Protein AF-A0A7M2XQQ4-F1 (afdb_monomer)

Radius of gyration: 16.89 Å; Cα contacts (8 Å, |Δi|>4): 103; chains: 1; bounding box: 35×42×45 Å

Structure (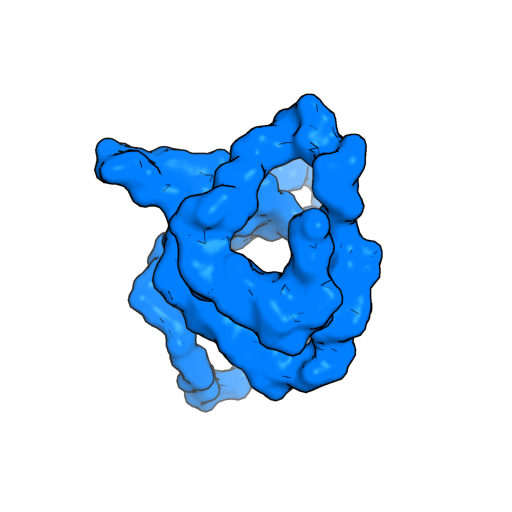mmCIF, N/CA/C/O backbone):
data_AF-A0A7M2XQQ4-F1
#
_entry.id   AF-A0A7M2XQQ4-F1
#
loop_
_atom_site.group_PDB
_atom_site.id
_atom_site.type_symbol
_atom_site.label_atom_id
_atom_site.label_alt_id
_atom_site.label_comp_id
_atom_site.label_asym_id
_atom_site.label_entity_id
_atom_site.label_seq_id
_atom_site.pdbx_PDB_ins_code
_atom_site.Cartn_x
_atom_site.Cartn_y
_atom_site.Cartn_z
_atom_site.occupancy
_atom_site.B_iso_or_equiv
_atom_site.auth_seq_id
_atom_site.auth_comp_id
_atom_site.auth_asym_id
_atom_site.auth_atom_id
_atom_site.pdbx_PDB_model_num
ATOM 1 N N . MET A 1 1 ? -4.770 13.118 -5.156 1.00 85.31 1 MET A N 1
ATOM 2 C CA . MET A 1 1 ? -5.405 12.634 -3.917 1.00 85.31 1 MET A CA 1
ATOM 3 C C . MET A 1 1 ? -6.609 11.792 -4.293 1.00 85.31 1 MET A C 1
ATOM 5 O O . MET A 1 1 ? -7.339 12.200 -5.191 1.00 85.31 1 MET A O 1
ATOM 9 N N . ALA A 1 2 ? -6.783 10.629 -3.671 1.00 92.00 2 ALA A N 1
ATOM 10 C CA . AL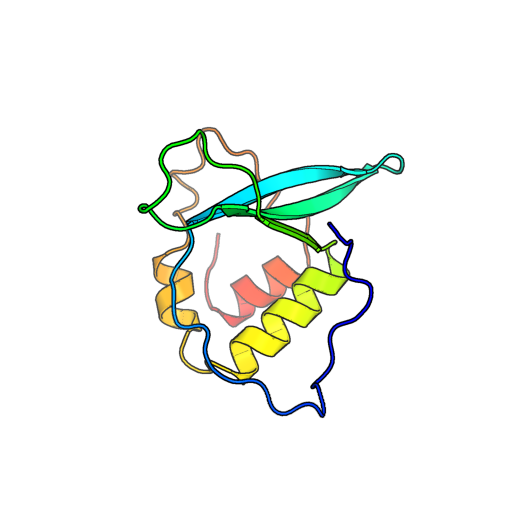A A 1 2 ? -7.938 9.755 -3.879 1.00 92.00 2 ALA A CA 1
ATOM 11 C C . ALA A 1 2 ? -8.162 8.857 -2.652 1.00 92.00 2 ALA A C 1
ATOM 13 O O . ALA A 1 2 ? -7.194 8.422 -2.033 1.00 92.00 2 ALA A O 1
ATOM 14 N N . ARG A 1 3 ? -9.419 8.530 -2.340 1.00 94.44 3 ARG A N 1
ATOM 15 C CA . ARG A 1 3 ? -9.772 7.410 -1.456 1.00 94.44 3 ARG A CA 1
ATOM 16 C C . ARG A 1 3 ? -10.057 6.192 -2.328 1.00 94.44 3 ARG A C 1
ATOM 18 O O . ARG A 1 3 ? -10.820 6.287 -3.291 1.00 94.44 3 ARG A O 1
ATOM 25 N N . ILE A 1 4 ? -9.388 5.078 -2.049 1.00 96.06 4 ILE A N 1
ATOM 26 C CA . ILE A 1 4 ? -9.562 3.841 -2.812 1.00 96.06 4 ILE A CA 1
ATOM 27 C C . ILE A 1 4 ? -10.935 3.260 -2.483 1.00 96.06 4 ILE A C 1
ATOM 29 O O . ILE A 1 4 ? -11.330 3.210 -1.326 1.00 96.06 4 ILE A O 1
ATOM 33 N N . ARG A 1 5 ? -11.660 2.841 -3.523 1.00 95.69 5 ARG A N 1
ATOM 34 C CA . ARG A 1 5 ? -12.997 2.233 -3.409 1.00 95.69 5 ARG A CA 1
ATOM 35 C C . ARG A 1 5 ? -13.027 0.737 -3.730 1.00 95.69 5 ARG A C 1
ATOM 37 O O . ARG A 1 5 ? -14.013 0.071 -3.451 1.00 95.69 5 ARG A O 1
ATOM 44 N N . SER A 1 6 ? -12.000 0.243 -4.422 1.00 94.62 6 SER A N 1
ATOM 45 C CA . SER A 1 6 ? -11.889 -1.146 -4.876 1.00 94.62 6 SER A CA 1
ATOM 46 C C . SER A 1 6 ? -10.466 -1.431 -5.347 1.00 94.62 6 SER A C 1
ATOM 48 O O . SER A 1 6 ? -9.875 -0.574 -6.014 1.00 94.62 6 SER A O 1
ATOM 50 N N . ILE A 1 7 ? -9.963 -2.640 -5.104 1.00 94.88 7 ILE A N 1
ATOM 51 C CA . ILE A 1 7 ? -8.672 -3.109 -5.618 1.00 94.88 7 ILE A CA 1
ATOM 52 C C . ILE A 1 7 ? -8.912 -4.338 -6.502 1.00 94.88 7 ILE A C 1
ATOM 54 O O . ILE A 1 7 ? -9.541 -5.305 -6.085 1.00 94.88 7 ILE A O 1
ATOM 58 N N . ALA A 1 8 ? -8.427 -4.298 -7.7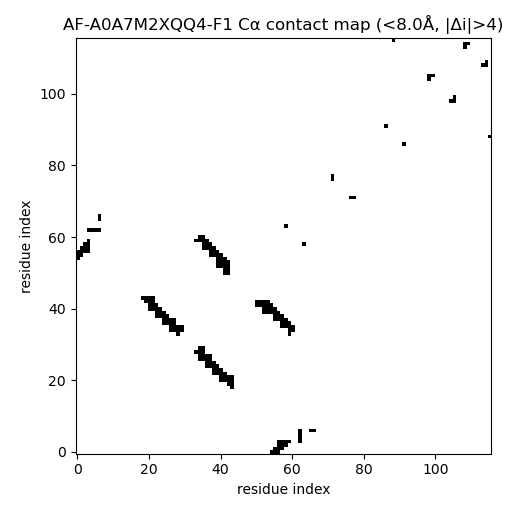44 1.00 94.06 8 ALA A N 1
ATOM 59 C CA . ALA A 1 8 ? -8.561 -5.389 -8.706 1.00 94.06 8 ALA A CA 1
ATOM 60 C C . ALA A 1 8 ? -7.339 -5.452 -9.631 1.00 94.06 8 ALA A C 1
ATOM 62 O O . ALA A 1 8 ? -6.621 -4.462 -9.792 1.00 94.06 8 ALA A O 1
ATOM 63 N N . ALA A 1 9 ? -7.115 -6.607 -10.262 1.00 94.06 9 ALA A N 1
ATOM 64 C CA . ALA A 1 9 ? -6.053 -6.757 -11.250 1.00 94.06 9 ALA A CA 1
ATOM 65 C C . ALA A 1 9 ? -6.306 -5.834 -12.456 1.00 94.06 9 ALA A C 1
ATOM 67 O O . ALA A 1 9 ? -7.366 -5.881 -13.082 1.00 94.06 9 ALA A O 1
ATOM 68 N N . GLY A 1 10 ? -5.325 -4.988 -12.774 1.00 91.44 10 GLY A N 1
ATOM 69 C CA . GLY A 1 10 ? -5.373 -4.119 -13.946 1.00 91.44 10 GLY A CA 1
ATOM 70 C C . GLY A 1 10 ? -5.122 -4.889 -15.243 1.00 91.44 10 GLY A C 1
ATOM 71 O O . GLY A 1 10 ? -4.408 -5.887 -15.262 1.00 91.44 10 GLY A O 1
ATOM 72 N N . THR A 1 11 ? -5.678 -4.396 -16.349 1.00 93.56 11 THR A N 1
ATOM 73 C CA . THR A 1 11 ? -5.456 -4.942 -17.704 1.00 93.56 11 THR A CA 1
ATOM 74 C C . THR A 1 11 ? -4.414 -4.157 -18.503 1.00 93.56 11 THR A C 1
ATOM 76 O O . THR A 1 11 ? -4.039 -4.546 -19.607 1.00 93.56 11 THR A O 1
ATOM 79 N N . GLN A 1 12 ? -3.955 -3.028 -17.962 1.00 93.62 12 GLN A N 1
ATOM 80 C CA . GLN A 1 12 ? -2.991 -2.150 -18.611 1.00 93.62 12 GLN A CA 1
ATOM 81 C C . GLN A 1 12 ? -1.568 -2.688 -18.455 1.00 93.62 12 GLN A C 1
ATOM 83 O O . GLN A 1 12 ? -1.199 -3.238 -17.418 1.00 93.62 12 GLN A O 1
ATOM 88 N N . ARG A 1 13 ? -0.735 -2.470 -19.478 1.00 92.19 13 ARG A N 1
ATOM 89 C CA . ARG A 1 13 ? 0.699 -2.753 -19.396 1.00 92.19 13 ARG A CA 1
ATOM 90 C C . ARG A 1 13 ? 1.390 -1.634 -18.619 1.00 92.19 13 ARG A C 1
ATOM 92 O O . ARG A 1 13 ? 1.581 -0.545 -19.150 1.00 92.19 13 ARG A O 1
ATOM 99 N N . VAL A 1 14 ? 1.775 -1.922 -17.381 1.00 92.81 14 VAL A N 1
ATOM 100 C CA . VAL A 1 14 ? 2.513 -1.003 -16.504 1.00 92.81 14 VAL A CA 1
ATOM 101 C C . VAL A 1 14 ? 4.004 -1.359 -16.532 1.00 92.81 14 VAL A C 1
ATOM 103 O O . VAL A 1 14 ? 4.362 -2.534 -16.599 1.00 92.81 14 VAL A O 1
ATOM 106 N N . GLN A 1 15 ? 4.876 -0.348 -16.526 1.00 94.38 15 GLN A N 1
ATOM 107 C CA . GLN A 1 15 ? 6.331 -0.502 -16.406 1.00 94.38 15 GLN A CA 1
ATOM 108 C C . GLN A 1 15 ? 6.804 0.029 -15.051 1.00 94.38 15 GLN A C 1
ATOM 110 O O . GLN A 1 15 ? 6.153 0.894 -14.467 1.00 94.38 15 GLN A O 1
ATOM 115 N N . ALA A 1 16 ? 7.942 -0.475 -14.570 1.00 93.88 16 ALA A N 1
ATOM 116 C CA . ALA A 1 16 ? 8.571 0.037 -13.358 1.00 93.88 16 ALA A CA 1
ATOM 117 C C . ALA A 1 16 ? 8.911 1.530 -13.509 1.00 93.88 16 ALA A C 1
ATOM 119 O O . ALA A 1 16 ? 9.380 1.968 -14.563 1.00 93.88 16 ALA A O 1
ATOM 120 N N . HIS A 1 17 ? 8.670 2.311 -12.455 1.00 89.19 17 HIS A N 1
ATOM 121 C CA . HIS A 1 17 ? 9.049 3.721 -12.426 1.00 89.19 17 HIS A CA 1
ATOM 122 C C . HIS A 1 17 ? 10.577 3.870 -12.293 1.00 89.19 17 HIS A C 1
ATOM 124 O O . HIS A 1 17 ? 11.200 3.068 -11.602 1.00 89.19 17 HIS A O 1
ATOM 130 N N . PRO A 1 18 ? 11.195 4.887 -12.925 1.00 87.69 18 PRO A N 1
ATOM 131 C CA . PRO A 1 18 ? 12.653 5.049 -12.950 1.00 87.69 18 PRO A CA 1
ATOM 132 C C . PRO A 1 18 ? 13.245 5.698 -11.686 1.00 87.69 18 PRO A C 1
ATOM 134 O O . PRO A 1 18 ? 14.459 5.849 -11.601 1.00 87.69 18 PRO A O 1
ATOM 137 N N . THR A 1 19 ? 12.410 6.140 -10.742 1.00 85.06 19 THR A N 1
ATOM 138 C CA . THR A 1 19 ? 12.825 6.891 -9.546 1.00 85.06 19 THR A CA 1
ATOM 139 C C . THR A 1 19 ? 12.145 6.354 -8.299 1.00 85.06 19 THR A C 1
ATOM 141 O O . THR A 1 19 ? 10.963 6.009 -8.346 1.00 85.06 19 THR A O 1
ATOM 144 N N . GLU A 1 20 ? 12.857 6.399 -7.180 1.00 85.31 20 GLU A N 1
ATOM 145 C CA . GLU A 1 20 ? 12.328 6.100 -5.849 1.00 85.31 20 GLU A CA 1
ATOM 146 C C . GLU A 1 20 ? 11.837 7.380 -5.158 1.00 85.31 20 GLU A C 1
ATOM 148 O O . GLU A 1 20 ? 12.256 8.491 -5.493 1.00 85.31 20 GLU A O 1
ATOM 153 N N . VAL A 1 21 ? 10.886 7.233 -4.239 1.00 86.50 21 VAL A N 1
ATOM 154 C CA . VAL A 1 21 ? 10.240 8.340 -3.523 1.00 86.50 21 VAL A CA 1
ATOM 155 C C . VAL A 1 21 ? 10.029 7.959 -2.068 1.00 86.50 21 VAL A C 1
ATOM 157 O O . VAL A 1 21 ? 9.762 6.794 -1.768 1.00 86.50 21 VAL A O 1
ATOM 160 N N . ASP A 1 22 ? 10.059 8.949 -1.182 1.00 87.88 22 ASP A N 1
ATOM 161 C CA . ASP A 1 22 ? 9.672 8.744 0.210 1.00 87.88 22 ASP A CA 1
ATOM 162 C C . ASP A 1 22 ? 8.156 8.626 0.314 1.00 87.88 22 ASP A C 1
ATOM 164 O O . ASP A 1 22 ? 7.427 9.411 -0.296 1.00 87.88 22 ASP A O 1
ATOM 168 N N . CYS A 1 23 ? 7.673 7.682 1.121 1.00 89.25 23 CYS A N 1
ATOM 169 C CA . CYS A 1 23 ? 6.259 7.533 1.440 1.00 89.25 23 CYS A CA 1
ATOM 170 C C . CYS A 1 23 ? 6.042 7.689 2.943 1.00 89.25 23 CYS A C 1
ATOM 172 O O . CYS A 1 23 ? 6.496 6.865 3.734 1.00 89.25 23 CYS A O 1
ATOM 174 N N . TYR A 1 24 ? 5.289 8.713 3.330 1.00 89.06 24 TYR A N 1
ATOM 175 C CA . TYR A 1 24 ? 4.840 8.894 4.707 1.00 89.06 24 TYR A CA 1
ATOM 176 C C . TYR A 1 24 ? 3.416 8.379 4.857 1.00 89.06 24 TYR A C 1
ATOM 178 O O . TYR A 1 24 ? 2.618 8.466 3.917 1.00 89.06 24 TYR A O 1
ATOM 186 N N . TYR A 1 25 ? 3.096 7.875 6.047 1.00 92.06 25 TYR A N 1
ATOM 187 C CA . TYR A 1 25 ? 1.741 7.490 6.405 1.00 92.06 25 TYR A CA 1
ATOM 188 C C . TYR A 1 25 ? 1.223 8.312 7.583 1.00 92.06 25 TYR A C 1
ATOM 190 O O . TYR A 1 25 ? 1.965 8.672 8.497 1.00 92.06 25 TYR A O 1
ATOM 198 N N . ASN A 1 26 ? -0.080 8.562 7.577 1.00 92.38 26 ASN A N 1
ATOM 199 C CA . ASN A 1 26 ? -0.818 9.142 8.688 1.00 92.38 26 ASN A CA 1
ATOM 200 C C . ASN A 1 26 ? -2.077 8.313 8.925 1.00 92.38 26 ASN A C 1
ATOM 202 O O . ASN A 1 26 ? -2.669 7.790 7.981 1.00 92.38 26 ASN A O 1
ATOM 206 N N . ILE A 1 27 ? -2.506 8.234 10.180 1.00 93.44 27 ILE A N 1
ATOM 207 C CA . ILE A 1 27 ? -3.829 7.726 10.535 1.00 93.44 27 ILE A CA 1
ATOM 208 C C . ILE A 1 27 ? -4.718 8.935 10.790 1.00 93.44 27 ILE A C 1
ATOM 210 O O . ILE A 1 27 ? -4.341 9.821 11.556 1.00 93.44 27 ILE A O 1
ATOM 214 N N . ILE A 1 28 ? -5.864 8.986 10.121 1.00 93.00 28 ILE A N 1
ATOM 215 C CA . ILE A 1 28 ? -6.850 10.055 10.282 1.00 93.00 28 ILE A CA 1
ATOM 216 C C . ILE A 1 28 ? -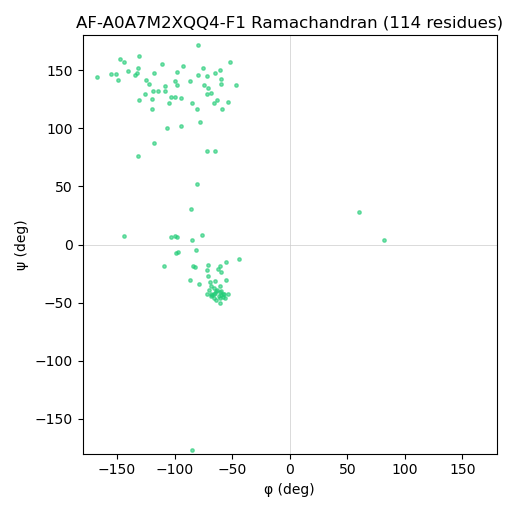8.239 9.456 10.483 1.00 93.00 28 ILE A C 1
ATOM 218 O O . ILE A 1 28 ? -8.475 8.297 10.142 1.00 93.00 28 ILE A O 1
ATOM 222 N N . GLU A 1 29 ? -9.157 10.263 10.995 1.00 93.25 29 GLU A N 1
ATOM 223 C CA . GLU A 1 29 ? -10.582 9.946 11.053 1.00 93.25 29 GLU A CA 1
ATOM 224 C C . GLU A 1 29 ? -11.327 10.827 10.045 1.00 93.25 29 GLU A C 1
ATOM 226 O O . GLU A 1 29 ? -11.024 12.015 9.899 1.00 93.25 29 GLU A O 1
ATOM 231 N N . ASP A 1 30 ? -12.252 10.224 9.305 1.00 90.25 30 ASP A N 1
ATOM 232 C CA . ASP A 1 30 ? -13.177 10.923 8.415 1.00 90.25 30 ASP A CA 1
ATOM 233 C C . ASP A 1 30 ? -14.342 11.530 9.222 1.00 90.25 30 ASP A C 1
ATOM 235 O O . ASP A 1 30 ? -14.501 11.264 10.414 1.00 90.25 30 ASP A O 1
ATOM 239 N N . GLY A 1 31 ? -15.181 12.350 8.588 1.00 87.50 31 GLY A N 1
ATOM 240 C CA . GLY A 1 31 ? -16.282 13.058 9.256 1.00 87.50 31 GLY A CA 1
ATOM 241 C C . GLY A 1 31 ? -17.332 12.154 9.916 1.00 87.50 31 GLY A C 1
ATOM 242 O O . GLY A 1 31 ? -18.079 12.616 10.774 1.00 87.50 31 GLY A O 1
ATOM 243 N N . ASP A 1 32 ? -17.384 10.877 9.538 1.00 90.69 32 ASP A N 1
ATOM 244 C CA . ASP A 1 32 ? -18.246 9.843 10.120 1.00 90.69 32 ASP A CA 1
ATOM 245 C C . ASP A 1 32 ? -17.533 8.966 11.171 1.00 90.69 32 ASP A C 1
ATOM 247 O O . ASP A 1 32 ? -18.105 7.989 11.652 1.00 90.69 32 ASP A O 1
ATOM 251 N N . GLY A 1 33 ? -16.290 9.303 11.533 1.00 90.94 33 GLY A N 1
ATOM 252 C CA . GLY A 1 33 ? -15.449 8.523 12.442 1.00 90.94 33 GLY A CA 1
ATOM 253 C C . GLY A 1 33 ? -14.726 7.349 11.775 1.00 90.94 33 GLY A C 1
ATOM 254 O O . GLY A 1 33 ? -14.026 6.595 12.453 1.00 90.94 33 GLY A O 1
ATOM 255 N N . THR A 1 34 ? -14.848 7.170 10.454 1.00 90.88 34 THR A N 1
ATOM 256 C CA . THR A 1 34 ? -14.126 6.109 9.745 1.00 90.88 34 THR A CA 1
ATOM 257 C C . THR A 1 34 ? -12.626 6.364 9.800 1.00 90.88 34 THR A C 1
ATOM 259 O O . THR A 1 34 ? -12.128 7.376 9.307 1.00 90.88 34 THR A O 1
ATOM 262 N N . ARG A 1 35 ? -11.874 5.404 10.341 1.00 92.06 35 ARG A N 1
ATOM 263 C CA . ARG A 1 35 ? -10.410 5.449 10.339 1.00 92.06 35 ARG A CA 1
ATOM 264 C C . ARG A 1 35 ? -9.858 5.191 8.939 1.00 92.06 35 ARG A C 1
ATOM 266 O O . ARG A 1 35 ? -10.174 4.175 8.319 1.00 92.06 35 ARG A O 1
ATOM 273 N N . LEU A 1 36 ? -8.964 6.067 8.488 1.00 94.50 36 LEU A N 1
ATOM 274 C CA . LEU A 1 36 ? -8.273 5.971 7.207 1.00 94.50 36 LEU A CA 1
ATOM 275 C C . LEU A 1 36 ? -6.756 5.960 7.407 1.00 94.50 36 LEU A C 1
ATOM 277 O O . LEU A 1 36 ? -6.207 6.763 8.163 1.00 94.50 36 LEU A O 1
ATOM 281 N N . ILE A 1 37 ? -6.071 5.095 6.662 1.00 96.88 37 ILE A N 1
ATOM 282 C CA . ILE A 1 37 ? -4.633 5.223 6.416 1.00 96.88 37 ILE A CA 1
ATOM 283 C C . ILE A 1 37 ? -4.469 6.174 5.237 1.00 96.88 37 ILE A C 1
ATOM 285 O O . ILE A 1 37 ? -4.986 5.910 4.154 1.00 96.88 37 ILE A O 1
ATOM 289 N N . HIS A 1 38 ? -3.743 7.267 5.434 1.00 95.31 38 HIS A N 1
ATOM 290 C CA . HIS A 1 38 ? -3.360 8.204 4.388 1.00 95.31 38 HIS A CA 1
ATOM 291 C C . HIS A 1 38 ? -1.890 8.003 4.034 1.00 95.31 38 HIS A C 1
ATOM 293 O O . HIS A 1 38 ? -1.035 8.160 4.898 1.00 95.31 38 HIS A O 1
ATOM 299 N N . LEU A 1 39 ? -1.598 7.696 2.772 1.00 94.81 39 LEU A N 1
ATOM 300 C CA . LEU A 1 39 ? -0.240 7.565 2.248 1.00 94.81 39 LEU A CA 1
ATOM 301 C C . LEU A 1 39 ? 0.071 8.748 1.337 1.00 94.81 39 LEU A C 1
ATOM 303 O O . LEU A 1 39 ? -0.729 9.077 0.458 1.00 94.81 39 LEU A O 1
ATOM 307 N N . SER A 1 40 ? 1.232 9.366 1.527 1.00 91.62 40 SER A N 1
ATOM 308 C CA . SER A 1 40 ? 1.707 10.493 0.726 1.00 91.62 40 SER A CA 1
ATOM 309 C C . SER A 1 40 ? 3.131 10.255 0.254 1.00 91.62 40 SER A C 1
ATOM 311 O O . SER A 1 40 ? 4.030 10.080 1.075 1.00 91.62 40 SER A O 1
ATOM 313 N N . THR A 1 41 ? 3.341 10.320 -1.062 1.00 89.75 41 THR A N 1
ATOM 314 C CA . THR A 1 41 ? 4.675 10.202 -1.655 1.00 89.75 41 THR A CA 1
ATOM 315 C C . THR A 1 41 ? 5.276 11.567 -1.963 1.00 89.75 41 THR A C 1
ATOM 317 O O . THR A 1 41 ? 4.601 12.440 -2.525 1.00 89.75 41 THR A O 1
ATOM 320 N N . PHE A 1 42 ? 6.559 11.741 -1.664 1.00 82.38 42 PHE A N 1
ATOM 321 C CA . PHE A 1 42 ? 7.310 12.968 -1.905 1.00 82.38 42 PHE A CA 1
ATOM 322 C C . PHE A 1 42 ? 8.462 12.682 -2.867 1.00 82.38 42 PHE A C 1
ATOM 324 O O . PHE A 1 42 ? 9.156 11.680 -2.748 1.00 82.38 42 PHE A O 1
ATOM 331 N N . GLY A 1 43 ? 8.606 13.533 -3.887 1.00 69.81 43 GLY A N 1
ATOM 332 C CA . GLY A 1 43 ? 9.575 13.312 -4.965 1.00 69.81 43 GLY A CA 1
ATOM 333 C C . GLY A 1 43 ? 11.027 13.248 -4.475 1.00 69.81 43 GLY A C 1
ATOM 334 O O . GLY A 1 43 ? 11.370 13.928 -3.516 1.00 69.81 43 GLY A O 1
ATOM 335 N N . SER A 1 44 ? 11.851 12.484 -5.196 1.00 60.53 44 SER A N 1
ATOM 336 C CA . SER A 1 44 ? 13.278 12.227 -4.943 1.00 60.53 44 SER A CA 1
ATOM 337 C C . SER A 1 44 ? 14.147 13.480 -4.744 1.00 60.53 44 SER A C 1
ATOM 339 O O . SER A 1 44 ? 13.860 14.529 -5.331 1.00 60.53 44 SER A O 1
ATOM 341 N N . ASP A 1 45 ? 15.282 13.292 -4.063 1.00 56.72 45 ASP A N 1
ATOM 342 C CA . ASP A 1 45 ? 16.316 14.251 -3.613 1.00 56.72 45 ASP A CA 1
ATOM 343 C C . ASP A 1 45 ? 16.796 15.335 -4.604 1.00 56.72 45 ASP A C 1
ATOM 345 O O . ASP A 1 45 ? 17.436 16.310 -4.213 1.00 56.72 45 ASP A O 1
ATOM 349 N N . HIS A 1 46 ? 16.480 15.239 -5.896 1.00 51.94 46 HIS A N 1
ATOM 350 C CA . HIS A 1 46 ? 16.915 16.183 -6.933 1.00 51.94 46 HIS A CA 1
ATOM 351 C C . HIS A 1 46 ? 16.023 17.429 -7.112 1.00 51.94 46 HIS A C 1
ATOM 353 O O . HIS A 1 46 ? 15.935 17.972 -8.215 1.00 51.94 46 HIS A O 1
ATOM 359 N N . ARG A 1 47 ? 15.363 17.937 -6.060 1.00 52.53 47 ARG A N 1
ATOM 360 C CA . ARG A 1 47 ? 14.575 19.185 -6.148 1.00 52.53 47 ARG A CA 1
ATOM 361 C C . ARG A 1 47 ? 15.148 20.323 -5.307 1.00 52.53 47 ARG A C 1
ATOM 363 O O . ARG A 1 47 ? 15.376 20.202 -4.115 1.00 52.53 47 ARG A O 1
ATOM 370 N N . GLN A 1 48 ? 15.250 21.490 -5.939 1.00 47.66 48 GLN A N 1
ATOM 371 C CA . GLN A 1 48 ? 15.725 22.760 -5.371 1.00 47.66 48 GLN A CA 1
ATOM 372 C C . GLN A 1 48 ? 14.690 23.463 -4.452 1.00 47.66 48 GLN A C 1
ATOM 374 O O . GLN A 1 48 ? 14.886 24.609 -4.062 1.00 47.66 48 GLN A O 1
ATOM 379 N N . SER A 1 49 ? 13.558 22.822 -4.122 1.00 55.44 49 SER A N 1
ATOM 380 C CA . SER A 1 49 ? 12.457 23.414 -3.338 1.00 55.44 49 SER A CA 1
ATOM 381 C C . SER A 1 49 ? 11.792 22.394 -2.404 1.00 55.44 49 SER A C 1
ATOM 383 O O . SER A 1 49 ? 11.878 21.192 -2.651 1.00 55.44 49 SER A O 1
ATOM 385 N N . LYS A 1 50 ? 11.140 22.886 -1.331 1.00 53.94 50 LYS A N 1
ATOM 386 C CA . LYS A 1 50 ? 10.521 22.080 -0.256 1.00 53.94 50 LYS A CA 1
ATOM 387 C C . LYS A 1 50 ? 9.672 20.918 -0.813 1.00 53.94 50 LYS A C 1
ATOM 389 O O . LYS A 1 50 ? 8.902 21.148 -1.751 1.00 53.94 50 LYS A O 1
ATOM 394 N N . PRO A 1 51 ? 9.753 19.706 -0.228 1.00 57.91 51 PRO A N 1
ATOM 395 C CA . PRO A 1 51 ? 9.045 18.535 -0.734 1.00 57.91 51 PRO A CA 1
ATOM 396 C C . PRO A 1 51 ? 7.529 18.778 -0.767 1.00 57.91 51 PRO A C 1
ATOM 398 O O . PRO A 1 51 ? 6.886 19.002 0.256 1.00 57.91 51 PRO A O 1
ATOM 401 N N . LYS A 1 52 ? 6.952 18.755 -1.973 1.00 61.91 52 LYS A N 1
ATOM 402 C CA . LYS A 1 52 ? 5.504 18.806 -2.216 1.00 61.91 52 LYS A CA 1
ATOM 403 C C . LYS A 1 52 ? 5.037 17.394 -2.554 1.00 61.91 52 LYS A C 1
ATOM 405 O O . LYS A 1 52 ? 5.603 16.791 -3.467 1.00 61.91 52 LYS A O 1
ATOM 410 N N . SER A 1 53 ? 4.015 16.898 -1.849 1.00 67.75 53 SER A N 1
ATOM 411 C CA . SER A 1 53 ? 3.397 15.600 -2.150 1.00 67.75 53 SER A CA 1
ATOM 412 C C . SER A 1 53 ? 2.985 15.566 -3.624 1.00 67.75 53 SER A C 1
ATOM 414 O O . SER A 1 53 ? 2.276 16.458 -4.105 1.00 67.75 53 SER A O 1
ATOM 416 N N . SER A 1 54 ? 3.497 14.580 -4.357 1.00 72.62 54 SER A N 1
ATOM 417 C CA . SER A 1 54 ? 3.177 14.385 -5.773 1.00 72.62 54 SER A CA 1
ATOM 418 C C . SER A 1 54 ? 1.921 13.538 -5.940 1.00 72.62 54 SER A C 1
ATOM 420 O O . SER A 1 54 ? 1.186 13.715 -6.912 1.00 72.62 54 SER A O 1
ATOM 422 N N . GLN A 1 55 ? 1.671 12.626 -4.998 1.00 84.88 55 GLN A N 1
ATOM 423 C CA . GLN A 1 55 ? 0.563 11.682 -5.013 1.00 84.88 55 GLN A CA 1
ATOM 424 C C . GLN A 1 55 ? 0.169 11.333 -3.576 1.00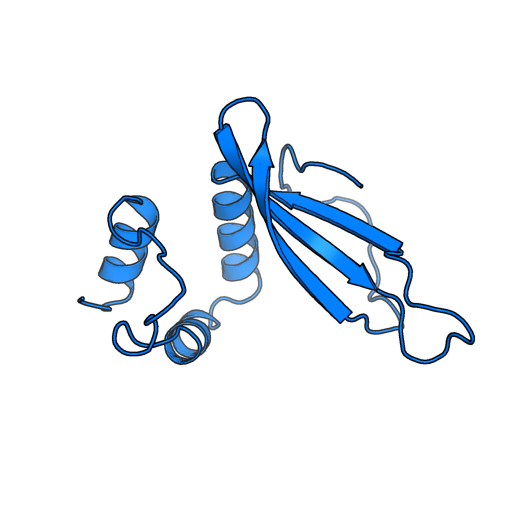 84.88 55 GLN A C 1
ATOM 426 O O . GLN A 1 55 ? 1.008 11.288 -2.674 1.00 84.88 55 GLN A O 1
ATOM 431 N N . SER A 1 56 ? -1.124 11.087 -3.373 1.00 93.00 56 SER A N 1
ATOM 432 C CA . SER A 1 56 ? -1.643 10.598 -2.101 1.00 93.00 56 SER A CA 1
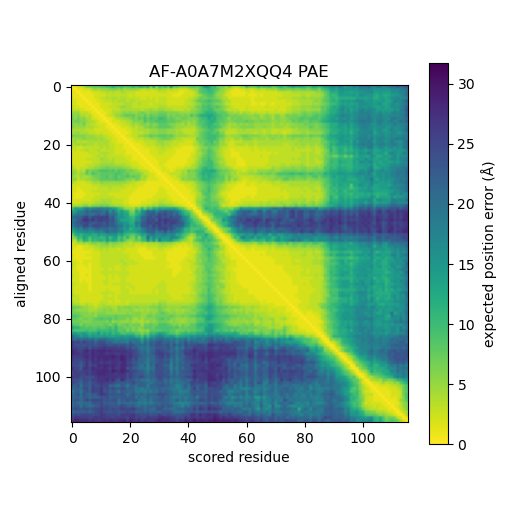ATOM 433 C C . SER A 1 56 ? -2.871 9.721 -2.296 1.00 93.00 56 SER A C 1
ATOM 435 O O . SER A 1 56 ? -3.720 10.015 -3.153 1.00 93.00 56 SER A O 1
ATOM 437 N N . ILE A 1 57 ? -2.951 8.658 -1.496 1.00 96.19 57 ILE A N 1
ATOM 438 C CA . ILE A 1 57 ? -4.053 7.693 -1.482 1.00 96.19 57 ILE A CA 1
ATOM 439 C C . ILE A 1 57 ? -4.529 7.437 -0.052 1.00 96.19 57 ILE A C 1
ATOM 441 O O . ILE A 1 57 ? -3.759 7.564 0.898 1.00 96.19 57 ILE A O 1
ATOM 445 N N . GLN A 1 58 ? -5.801 7.078 0.095 1.00 97.19 58 GLN A N 1
ATOM 446 C CA . GLN A 1 58 ? -6.396 6.681 1.368 1.00 97.19 58 GLN A CA 1
ATOM 447 C C . GLN A 1 58 ? -7.045 5.305 1.277 1.00 97.19 58 GLN A C 1
ATOM 449 O O . GLN A 1 58 ? -7.690 4.987 0.274 1.00 97.19 58 GLN A O 1
ATOM 454 N N . LEU A 1 59 ? -6.895 4.527 2.345 1.00 97.12 59 LEU A N 1
ATOM 455 C CA . LEU A 1 59 ? -7.483 3.203 2.521 1.00 97.12 59 LEU A CA 1
ATOM 456 C C . LEU A 1 59 ? -8.269 3.194 3.833 1.00 97.12 59 LEU A C 1
ATOM 458 O O . LEU A 1 59 ? -7.733 3.587 4.869 1.00 97.12 59 LEU A O 1
ATOM 462 N N . ASP A 1 60 ? -9.516 2.737 3.788 1.00 94.25 60 ASP A N 1
ATOM 463 C CA . ASP A 1 60 ? -10.229 2.305 4.990 1.00 94.25 60 ASP A CA 1
ATOM 464 C C . ASP A 1 60 ? -9.891 0.843 5.318 1.00 94.25 60 ASP A C 1
ATOM 466 O O . ASP A 1 60 ? -9.054 0.209 4.667 1.00 94.25 60 ASP A O 1
ATOM 470 N N . ARG A 1 61 ? -10.533 0.311 6.361 1.00 93.50 61 ARG A N 1
ATOM 471 C CA . ARG A 1 61 ? -10.309 -1.054 6.841 1.00 93.50 61 ARG A CA 1
ATOM 472 C C . ARG A 1 61 ? -10.527 -2.104 5.752 1.00 93.50 61 ARG A C 1
ATOM 474 O O . ARG A 1 61 ? -9.694 -2.996 5.603 1.00 93.50 61 ARG A O 1
ATOM 481 N N . ASP A 1 62 ? -11.614 -2.002 4.998 1.00 92.12 62 ASP A N 1
ATOM 482 C CA . ASP A 1 62 ? -11.980 -3.021 4.014 1.00 92.12 62 ASP A CA 1
ATOM 483 C C . ASP A 1 62 ? -11.014 -3.000 2.826 1.00 92.12 62 ASP A C 1
ATOM 485 O O . ASP A 1 62 ? -10.568 -4.050 2.354 1.00 92.12 62 ASP A O 1
ATOM 489 N N . MET A 1 63 ? -10.602 -1.808 2.387 1.00 96.25 63 MET A N 1
ATOM 490 C CA . MET A 1 63 ? -9.574 -1.680 1.355 1.00 96.25 63 MET A CA 1
ATOM 491 C C . MET A 1 63 ? -8.190 -2.107 1.844 1.00 96.25 63 MET A C 1
ATOM 493 O O . MET A 1 63 ? -7.419 -2.658 1.060 1.00 96.25 63 MET A O 1
ATOM 497 N N . ALA A 1 64 ? -7.869 -1.913 3.126 1.00 94.81 64 ALA A N 1
ATOM 498 C CA . ALA A 1 64 ? -6.625 -2.410 3.707 1.00 94.81 64 ALA A CA 1
ATOM 499 C C . ALA A 1 64 ? -6.562 -3.947 3.690 1.00 94.81 64 ALA A C 1
ATOM 501 O O . ALA A 1 64 ? -5.517 -4.500 3.353 1.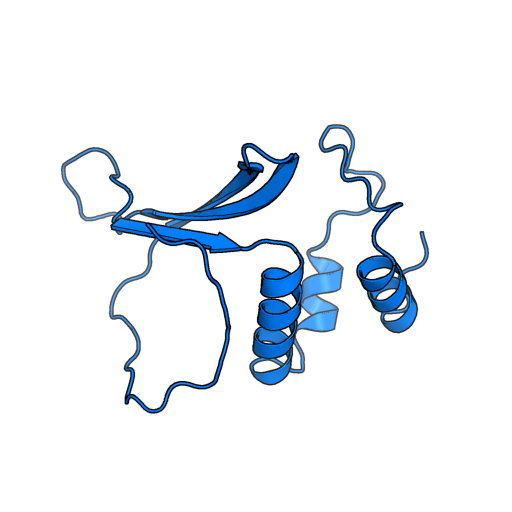00 94.81 64 ALA A O 1
ATOM 502 N N . VAL A 1 65 ? -7.675 -4.640 3.966 1.00 93.00 65 VAL A N 1
ATOM 503 C CA . VAL A 1 65 ? -7.755 -6.109 3.848 1.00 93.00 65 VAL A CA 1
ATOM 504 C C . VAL A 1 65 ? -7.490 -6.551 2.409 1.00 93.00 65 VAL A C 1
ATOM 506 O O . VAL A 1 65 ? -6.609 -7.380 2.180 1.00 93.00 65 VAL A O 1
ATOM 509 N N . GLN A 1 66 ? -8.167 -5.948 1.426 1.00 92.62 66 GLN A N 1
ATOM 510 C CA . GLN A 1 66 ? -7.923 -6.268 0.012 1.00 92.62 66 GLN A CA 1
ATOM 511 C C . GLN A 1 66 ? -6.476 -5.981 -0.402 1.00 92.62 66 GLN A C 1
ATOM 513 O O . GLN A 1 66 ? -5.891 -6.719 -1.196 1.00 92.62 66 GLN A O 1
ATOM 518 N N . PHE A 1 67 ? -5.875 -4.922 0.138 1.00 95.19 67 PHE A N 1
ATOM 519 C CA . PHE A 1 67 ? -4.491 -4.589 -0.159 1.00 95.19 67 PHE A CA 1
ATOM 520 C C . PHE A 1 67 ? -3.517 -5.623 0.419 1.00 95.19 67 PHE A C 1
ATOM 522 O O . PHE A 1 67 ? -2.619 -6.067 -0.295 1.00 95.19 67 PHE A O 1
ATOM 529 N N . ILE A 1 68 ? -3.739 -6.085 1.656 1.00 93.75 68 ILE A N 1
ATOM 530 C CA . ILE A 1 68 ? -2.972 -7.183 2.266 1.00 93.75 68 ILE A CA 1
ATOM 531 C C . ILE A 1 68 ? -3.069 -8.448 1.410 1.00 93.75 68 ILE A C 1
ATOM 533 O O . ILE A 1 68 ? -2.047 -9.070 1.132 1.00 93.75 68 ILE A O 1
ATOM 537 N N . GLU A 1 69 ? -4.262 -8.810 0.930 1.00 90.94 69 GLU A N 1
ATOM 538 C CA . GLU A 1 69 ? -4.414 -9.970 0.046 1.00 90.94 69 GLU A CA 1
ATOM 539 C C . GLU A 1 69 ? -3.561 -9.857 -1.222 1.00 90.94 69 GLU A C 1
ATOM 541 O O . GLU A 1 69 ? -2.952 -10.839 -1.647 1.00 90.94 69 GLU A O 1
ATOM 546 N N . VAL A 1 70 ? -3.512 -8.676 -1.846 1.00 95.25 70 VAL A N 1
ATOM 547 C CA . VAL A 1 70 ? -2.681 -8.441 -3.036 1.00 95.25 70 VAL A CA 1
ATOM 548 C C . VAL A 1 70 ? -1.195 -8.551 -2.696 1.00 95.25 70 VAL A C 1
ATOM 550 O O . VAL A 1 70 ? -0.458 -9.187 -3.448 1.00 95.25 70 VAL A O 1
ATOM 553 N N . LEU A 1 71 ? -0.760 -7.996 -1.561 1.00 94.50 71 LEU A N 1
ATOM 554 C CA . LEU A 1 71 ? 0.628 -8.093 -1.102 1.00 94.50 71 LEU A CA 1
ATOM 555 C C . LEU A 1 71 ? 1.044 -9.547 -0.856 1.00 94.50 71 LEU A C 1
ATOM 557 O O . LEU A 1 71 ? 2.101 -9.955 -1.324 1.00 94.50 71 LEU A O 1
ATOM 561 N N . LEU A 1 72 ? 0.203 -10.349 -0.199 1.00 92.25 72 LEU A N 1
ATOM 562 C CA . LEU A 1 72 ? 0.488 -11.765 0.065 1.00 92.25 72 LEU A CA 1
ATOM 563 C C . LEU A 1 72 ? 0.482 -12.615 -1.210 1.00 92.25 72 LEU A C 1
ATOM 565 O O . LEU A 1 72 ? 1.288 -13.532 -1.342 1.00 92.25 72 LEU A O 1
ATOM 569 N N . LYS A 1 73 ? -0.391 -12.303 -2.176 1.00 90.81 73 LYS A N 1
ATOM 570 C CA . LYS A 1 73 ? -0.376 -12.956 -3.496 1.00 90.81 73 LYS A CA 1
ATOM 571 C C . LYS A 1 73 ? 0.900 -12.623 -4.276 1.00 90.81 73 LYS A C 1
ATOM 573 O O . LYS A 1 73 ? 1.410 -13.488 -4.982 1.00 90.81 73 LYS A O 1
ATOM 578 N N . ALA A 1 74 ? 1.395 -11.389 -4.171 1.00 95.12 74 ALA A N 1
ATOM 579 C CA . ALA A 1 74 ? 2.599 -10.934 -4.864 1.00 95.12 74 ALA A CA 1
ATOM 580 C C . ALA A 1 74 ? 3.901 -11.402 -4.188 1.00 95.12 74 ALA A C 1
ATOM 582 O O . ALA A 1 74 ? 4.873 -11.688 -4.885 1.00 95.12 74 ALA A O 1
ATOM 583 N N . PHE A 1 75 ? 3.907 -11.508 -2.856 1.00 95.62 75 PHE A N 1
ATOM 584 C CA . PHE A 1 75 ? 5.066 -11.872 -2.035 1.00 95.62 75 PHE A CA 1
ATOM 585 C C . PHE A 1 75 ? 4.694 -12.969 -1.016 1.00 95.62 75 PHE A C 1
ATOM 587 O O . PHE A 1 75 ? 4.502 -12.676 0.168 1.00 95.62 75 PHE A O 1
ATOM 594 N N . PRO A 1 76 ? 4.560 -14.240 -1.445 1.00 90.94 76 PRO A N 1
ATOM 595 C CA . PRO A 1 76 ? 4.047 -15.320 -0.590 1.00 90.94 76 PRO A CA 1
ATOM 596 C C . PRO A 1 76 ? 4.892 -15.623 0.657 1.00 90.94 76 PRO A C 1
ATOM 598 O O . PRO A 1 76 ? 4.399 -16.205 1.620 1.00 90.94 76 PRO A O 1
ATOM 601 N N . ASP A 1 77 ? 6.164 -15.239 0.651 1.00 90.19 77 ASP A N 1
ATOM 602 C CA . ASP A 1 77 ? 7.156 -15.486 1.695 1.00 90.19 77 ASP A CA 1
ATOM 603 C C . ASP A 1 77 ? 7.388 -14.280 2.624 1.00 90.19 77 ASP A C 1
ATOM 605 O O . ASP A 1 77 ? 8.265 -14.330 3.482 1.00 90.19 77 ASP A O 1
ATOM 609 N N . ILE A 1 78 ? 6.597 -13.205 2.511 1.00 90.62 78 ILE A N 1
ATOM 610 C CA . ILE A 1 78 ? 6.809 -11.971 3.289 1.00 90.62 78 ILE A CA 1
ATOM 611 C C . ILE A 1 78 ? 6.468 -12.110 4.783 1.00 90.62 78 ILE A C 1
ATOM 613 O O . ILE A 1 78 ? 6.957 -11.336 5.606 1.00 90.62 78 ILE A O 1
ATOM 617 N N . LEU A 1 79 ? 5.641 -13.089 5.163 1.00 87.50 79 LEU A N 1
ATOM 618 C CA . LEU A 1 79 ? 5.076 -13.197 6.515 1.00 87.50 79 LEU A CA 1
ATOM 619 C C . LEU A 1 79 ? 6.119 -13.338 7.643 1.00 87.50 79 LEU A C 1
ATOM 621 O O . LEU A 1 79 ? 5.987 -12.620 8.636 1.00 87.50 79 LEU A O 1
ATOM 625 N N . PRO A 1 80 ? 7.161 -14.190 7.546 1.00 87.12 80 PRO A N 1
ATOM 626 C CA . PRO A 1 80 ? 8.190 -14.276 8.582 1.00 87.12 80 PRO A CA 1
ATOM 627 C C . PRO A 1 80 ? 8.932 -12.950 8.785 1.00 87.12 80 PRO A C 1
ATOM 629 O O . PRO A 1 80 ? 9.161 -12.536 9.921 1.00 87.12 80 PRO A O 1
ATOM 632 N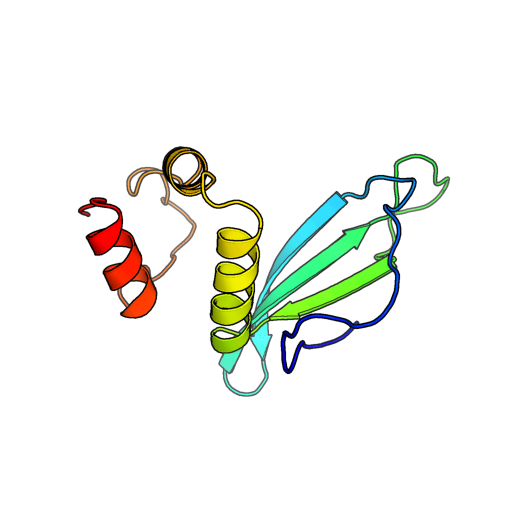 N . THR A 1 81 ? 9.252 -12.255 7.692 1.00 86.31 81 THR A N 1
ATOM 633 C CA . THR A 1 81 ? 9.934 -10.955 7.717 1.00 86.31 81 THR A CA 1
ATOM 634 C C . THR A 1 81 ? 9.033 -9.866 8.293 1.00 86.31 81 THR A C 1
ATOM 636 O O . THR A 1 81 ? 9.463 -9.106 9.156 1.00 86.31 81 THR A O 1
ATOM 639 N N . ALA A 1 82 ? 7.763 -9.823 7.880 1.00 84.38 82 ALA A N 1
ATOM 640 C CA . ALA A 1 82 ? 6.779 -8.892 8.422 1.00 84.38 82 ALA A CA 1
ATOM 641 C C . ALA A 1 82 ? 6.590 -9.096 9.932 1.00 84.38 82 ALA A C 1
ATOM 643 O O . ALA A 1 82 ? 6.595 -8.131 10.689 1.00 84.38 82 ALA A O 1
ATOM 644 N N . LYS A 1 83 ? 6.508 -10.352 10.388 1.00 79.31 83 LYS A N 1
ATOM 645 C CA . LYS A 1 83 ? 6.424 -10.703 11.812 1.00 79.31 83 LYS A CA 1
ATOM 646 C C . LYS A 1 83 ? 7.634 -10.211 12.609 1.00 79.31 83 LYS A C 1
ATOM 648 O O . LYS A 1 83 ? 7.452 -9.736 13.722 1.00 79.31 83 LYS A O 1
ATOM 653 N N . ALA A 1 84 ? 8.843 -10.307 12.056 1.00 80.31 84 ALA A N 1
ATOM 654 C CA . ALA A 1 84 ? 10.054 -9.799 12.703 1.00 80.31 84 ALA A CA 1
ATOM 655 C C . ALA A 1 84 ? 10.126 -8.260 12.736 1.00 80.31 84 ALA A C 1
ATOM 657 O O . ALA A 1 84 ? 10.763 -7.701 13.624 1.00 80.31 84 ALA A O 1
ATOM 658 N N . ALA A 1 85 ? 9.488 -7.584 11.776 1.00 75.94 85 ALA A N 1
ATOM 659 C CA . ALA A 1 85 ? 9.451 -6.126 11.682 1.00 75.94 85 ALA A CA 1
ATOM 660 C C . ALA A 1 85 ? 8.360 -5.475 12.552 1.00 75.94 85 ALA A C 1
ATOM 662 O O . ALA A 1 85 ? 8.432 -4.275 12.819 1.00 75.94 85 ALA A O 1
ATOM 663 N N . LEU A 1 86 ? 7.345 -6.233 12.984 1.00 73.94 86 LEU A N 1
ATOM 664 C CA . LEU A 1 86 ? 6.331 -5.730 13.908 1.00 73.94 86 LEU A CA 1
ATOM 665 C C . LEU A 1 86 ? 6.963 -5.488 15.291 1.00 73.94 86 LEU A C 1
ATOM 667 O O . LEU A 1 86 ? 7.632 -6.383 15.816 1.00 73.94 86 LEU A O 1
ATOM 671 N N . PRO A 1 87 ? 6.760 -4.304 15.902 1.00 61.31 87 PRO A N 1
ATOM 672 C CA . PRO A 1 87 ? 7.268 -4.034 17.240 1.00 61.31 87 PRO A CA 1
ATOM 673 C C . PRO A 1 87 ? 6.672 -5.029 18.240 1.00 61.31 87 PRO A C 1
ATOM 675 O O . PRO A 1 87 ? 5.503 -5.409 18.148 1.00 61.31 87 PRO A O 1
ATOM 678 N N . SER A 1 88 ? 7.483 -5.456 19.210 1.00 54.31 88 SER A N 1
ATOM 679 C CA . SER A 1 88 ? 6.991 -6.298 20.300 1.00 54.31 88 SER A CA 1
ATOM 680 C C . SER A 1 88 ? 5.982 -5.510 21.151 1.00 54.31 88 SER A C 1
ATOM 682 O O . SER A 1 88 ? 6.188 -4.312 21.354 1.00 54.31 88 SER A O 1
ATOM 684 N N . PRO A 1 89 ? 4.958 -6.156 21.744 1.00 52.97 89 PRO A N 1
ATOM 685 C CA . PRO A 1 89 ? 3.956 -5.485 22.588 1.00 52.97 89 PRO A CA 1
ATOM 686 C C . PRO A 1 89 ? 4.530 -4.683 23.773 1.00 52.97 89 PRO A C 1
ATOM 688 O O . PRO A 1 89 ? 3.831 -3.888 24.389 1.00 52.97 89 PRO A O 1
ATOM 691 N N . LYS A 1 90 ? 5.807 -4.897 24.123 1.00 44.50 90 LYS A N 1
ATOM 692 C CA . LYS A 1 90 ? 6.514 -4.176 25.191 1.00 44.50 90 LYS A CA 1
ATOM 693 C C . LYS A 1 90 ? 7.069 -2.807 24.777 1.00 44.50 90 LYS A C 1
ATOM 695 O O . LYS A 1 90 ? 7.323 -2.004 25.666 1.00 44.50 90 LYS A O 1
ATOM 700 N N . ASP A 1 91 ? 7.228 -2.534 23.480 1.00 47.94 91 ASP A N 1
ATOM 701 C CA . ASP A 1 91 ? 7.783 -1.267 22.968 1.00 47.94 91 ASP A CA 1
ATOM 702 C C . ASP A 1 91 ? 6.700 -0.257 22.546 1.00 47.94 91 ASP A C 1
ATOM 704 O O . ASP A 1 91 ? 6.996 0.900 22.250 1.00 47.94 91 ASP A O 1
ATOM 708 N N . THR A 1 92 ? 5.423 -0.647 22.551 1.00 49.12 92 THR A N 1
ATOM 709 C CA . THR A 1 92 ? 4.280 0.227 22.234 1.00 49.12 92 THR A CA 1
ATOM 710 C C . THR A 1 92 ? 3.878 1.095 23.430 1.00 49.12 92 THR A C 1
ATOM 712 O O . THR A 1 92 ? 2.722 1.108 23.843 1.00 49.12 92 THR A O 1
ATOM 715 N N . GLY A 1 93 ? 4.845 1.810 24.011 1.00 41.00 93 GLY A N 1
ATOM 716 C CA . GLY A 1 93 ? 4.629 2.703 25.153 1.00 41.00 93 GLY A CA 1
ATOM 717 C C . GLY A 1 93 ? 3.858 3.989 24.834 1.00 41.00 93 GLY A C 1
ATOM 718 O O . GLY A 1 93 ? 3.331 4.588 25.758 1.00 41.00 93 GLY A O 1
ATOM 719 N N . ASP A 1 94 ? 3.743 4.394 23.562 1.00 42.12 94 ASP A N 1
ATOM 720 C CA . ASP A 1 94 ? 3.128 5.687 23.185 1.00 42.12 94 ASP A CA 1
ATOM 721 C C . ASP A 1 94 ? 2.300 5.663 21.881 1.00 42.12 94 ASP A C 1
ATOM 723 O O . ASP A 1 94 ? 1.819 6.691 21.407 1.00 42.12 94 ASP A O 1
ATOM 727 N N . LEU A 1 95 ? 2.074 4.487 21.292 1.00 43.59 95 LEU A N 1
ATOM 728 C CA . LEU A 1 95 ? 1.145 4.309 20.172 1.00 43.59 95 LEU A CA 1
ATOM 729 C C . LEU A 1 95 ? 0.050 3.359 20.637 1.00 43.59 95 LEU A C 1
ATOM 731 O O . LEU A 1 95 ? 0.171 2.148 20.470 1.00 43.59 95 LEU A O 1
ATOM 735 N N . ALA A 1 96 ? -0.997 3.904 21.260 1.00 40.09 96 ALA A N 1
ATOM 736 C CA . ALA A 1 96 ? -2.185 3.151 21.647 1.00 40.09 96 ALA A CA 1
ATOM 737 C C . ALA A 1 96 ? -2.909 2.639 20.388 1.00 40.09 96 ALA A C 1
ATOM 739 O O . ALA A 1 96 ? -3.863 3.231 19.887 1.00 40.09 96 ALA A O 1
ATOM 740 N N . TRP A 1 97 ? -2.402 1.541 19.837 1.00 47.84 97 TRP A N 1
ATOM 741 C CA . TRP A 1 97 ? -3.085 0.722 18.858 1.00 47.84 97 TRP A CA 1
ATOM 742 C C . TRP A 1 97 ? -4.058 -0.168 19.634 1.00 47.84 97 TRP A C 1
ATOM 744 O O . TRP A 1 97 ? -3.593 -0.991 20.426 1.00 47.84 97 TRP A O 1
ATOM 754 N N . PRO A 1 98 ? -5.386 -0.061 19.450 1.00 46.47 98 PRO A N 1
ATOM 755 C CA . PRO A 1 98 ? -6.291 -1.073 19.969 1.00 46.47 98 PRO A CA 1
ATOM 756 C C . PRO A 1 98 ? -6.117 -2.329 19.102 1.00 46.47 98 PRO A C 1
ATOM 758 O O . PRO A 1 98 ? -6.865 -2.570 18.158 1.00 46.47 98 PRO A O 1
ATOM 761 N N . ALA A 1 99 ? -5.069 -3.110 19.385 1.00 48.81 99 ALA A N 1
ATOM 762 C CA . ALA A 1 99 ? -4.874 -4.459 18.843 1.00 48.81 99 ALA A CA 1
ATOM 763 C C . ALA A 1 99 ? -6.044 -5.384 19.232 1.00 48.81 99 ALA A C 1
ATOM 765 O O . ALA A 1 99 ? -6.338 -6.354 18.535 1.00 48.81 99 ALA A O 1
ATOM 766 N N . ASP A 1 100 ? -6.719 -5.016 20.320 1.00 47.72 100 ASP A N 1
ATOM 767 C CA . ASP A 1 100 ? -7.875 -5.645 20.949 1.00 47.72 100 ASP A CA 1
ATOM 768 C C . ASP A 1 100 ? -9.059 -5.868 19.979 1.00 47.72 100 ASP A C 1
ATOM 770 O O . ASP A 1 100 ? -9.612 -6.963 19.925 1.00 47.72 100 ASP A O 1
ATOM 774 N N . GLU A 1 101 ? -9.400 -4.909 19.109 1.00 50.75 101 GLU A N 1
ATOM 775 C CA . GLU A 1 101 ? -10.751 -4.893 18.515 1.00 50.75 101 GLU A CA 1
ATOM 776 C C . GLU A 1 101 ? -10.872 -5.392 17.063 1.00 50.75 101 GLU A C 1
ATOM 778 O O . GLU A 1 101 ? -11.944 -5.292 16.463 1.00 50.75 101 GLU A O 1
ATOM 783 N N . SER A 1 102 ? -9.815 -5.926 16.439 1.00 53.91 102 SER A N 1
ATOM 784 C CA . SER A 1 102 ? -9.912 -6.438 15.059 1.00 53.91 102 SER A CA 1
ATOM 785 C C . SER A 1 102 ? -9.891 -7.969 15.018 1.00 53.91 102 SER A C 1
ATOM 787 O O . SER A 1 102 ? -8.809 -8.558 15.001 1.00 53.91 102 SER A O 1
ATOM 789 N N . PRO A 1 103 ? -11.056 -8.637 14.880 1.00 51.94 103 PRO A N 1
ATOM 790 C CA . PRO A 1 103 ? -11.142 -10.094 14.758 1.00 51.94 103 PRO A CA 1
ATOM 791 C C . PRO A 1 103 ? -10.306 -10.662 13.608 1.00 51.94 103 PRO A C 1
ATOM 793 O O . PRO A 1 103 ? -9.801 -11.773 13.703 1.00 51.94 103 PRO A O 1
ATOM 796 N N . ILE A 1 104 ? -10.126 -9.890 12.529 1.00 56.12 104 ILE A N 1
ATOM 797 C CA . ILE A 1 104 ? -9.302 -10.280 11.376 1.00 56.12 104 ILE A CA 1
ATOM 798 C C . ILE A 1 104 ? -7.819 -10.246 11.748 1.00 56.12 104 ILE A C 1
ATOM 800 O O . ILE A 1 104 ? -7.089 -11.168 11.410 1.00 56.12 104 ILE A O 1
ATOM 804 N N . PHE A 1 105 ? -7.379 -9.217 12.476 1.00 58.06 105 PHE A N 1
ATOM 805 C CA . PHE A 1 105 ? -5.997 -9.116 12.940 1.00 58.06 105 PHE A CA 1
ATOM 806 C C . PHE A 1 105 ? -5.694 -10.201 13.971 1.00 58.06 105 PHE A C 1
ATOM 808 O O . PHE A 1 105 ? -4.692 -10.888 13.844 1.00 58.06 105 PHE A O 1
ATOM 815 N N . GLN A 1 106 ? -6.609 -10.435 14.911 1.00 58.88 106 GLN A N 1
ATOM 816 C CA . GLN A 1 106 ? -6.501 -11.510 15.894 1.00 58.88 106 GLN A CA 1
ATOM 817 C C . GLN A 1 106 ? -6.510 -12.900 15.235 1.00 58.88 106 GLN A C 1
ATOM 819 O O . GLN A 1 106 ? -5.726 -13.767 15.615 1.00 58.88 106 GLN A O 1
ATOM 824 N N . SER A 1 107 ? -7.322 -13.114 14.191 1.00 59.12 107 SER A N 1
ATOM 825 C CA . SER A 1 107 ? -7.288 -14.349 13.394 1.00 59.12 107 SER A CA 1
ATOM 826 C C . SER A 1 107 ? -5.960 -14.509 12.656 1.00 59.12 107 SER A C 1
ATOM 828 O O . SER A 1 107 ? -5.388 -15.595 12.673 1.00 59.12 107 SER A O 1
ATOM 830 N N . LEU A 1 108 ? -5.429 -13.428 12.077 1.00 63.59 108 LEU A N 1
ATOM 831 C CA . LEU A 1 108 ? -4.133 -13.430 11.402 1.00 63.59 108 LEU A CA 1
ATOM 832 C C . LEU A 1 108 ? -3.000 -13.719 12.399 1.00 63.59 108 LEU A C 1
ATOM 834 O O . LEU A 1 108 ? -2.194 -14.605 12.163 1.00 63.59 108 LEU A O 1
ATOM 838 N N . LEU A 1 109 ? -2.966 -13.053 13.557 1.00 62.31 109 LEU A N 1
ATOM 839 C CA . LEU A 1 109 ? -2.001 -13.315 14.633 1.00 62.31 109 LEU A CA 1
ATOM 840 C C . LEU A 1 109 ? -2.059 -14.776 15.098 1.00 62.31 109 LEU A C 1
ATOM 842 O O . LEU A 1 109 ? -1.019 -15.421 15.266 1.00 62.31 109 LEU A O 1
ATOM 846 N N . ARG A 1 110 ? -3.274 -15.318 15.241 1.00 65.56 110 ARG A N 1
ATOM 847 C CA . ARG A 1 110 ? -3.515 -16.707 15.636 1.00 65.56 110 ARG A CA 1
ATOM 848 C C . ARG A 1 110 ? -3.024 -17.704 14.589 1.00 65.56 110 ARG A C 1
ATOM 850 O O . ARG A 1 110 ? -2.350 -18.664 14.956 1.00 65.56 110 ARG A O 1
ATOM 857 N N . GLU A 1 111 ? -3.319 -17.475 13.312 1.00 63.09 111 GLU A N 1
ATOM 858 C CA . GLU A 1 111 ? -2.811 -18.287 12.196 1.00 63.09 111 GLU A CA 1
ATOM 859 C C . GLU A 1 111 ? -1.285 -18.176 12.054 1.00 63.09 111 GLU A C 1
ATOM 861 O O . GLU A 1 111 ? -0.616 -19.152 11.721 1.00 63.09 111 GLU A O 1
ATOM 866 N N . LEU A 1 112 ? -0.712 -17.021 12.400 1.00 61.25 112 LEU A N 1
ATOM 867 C CA . LEU A 1 112 ? 0.728 -16.751 12.385 1.00 61.25 112 LEU A CA 1
ATOM 868 C C . LEU A 1 112 ? 1.461 -17.207 13.663 1.00 61.25 112 LEU A C 1
ATOM 870 O O . LEU A 1 112 ? 2.668 -16.963 13.814 1.00 61.25 112 LEU A O 1
ATOM 874 N N . GLY A 1 113 ? 0.759 -17.851 14.603 1.00 48.94 113 GLY A N 1
ATOM 875 C CA . GLY A 1 113 ? 1.324 -18.356 15.857 1.00 48.94 113 GLY A CA 1
ATOM 876 C C . GLY A 1 113 ? 1.949 -17.267 16.736 1.00 48.94 113 GLY A C 1
ATOM 877 O O . GLY A 1 113 ? 2.914 -17.531 17.453 1.00 48.94 113 GLY A O 1
ATOM 878 N N . ILE A 1 114 ? 1.466 -16.030 16.632 1.00 53.31 114 ILE A N 1
ATOM 879 C CA . ILE A 1 114 ? 1.840 -14.909 17.496 1.00 53.31 114 ILE A CA 1
ATOM 880 C C . ILE A 1 114 ? 0.788 -14.873 18.602 1.00 53.31 114 ILE A C 1
ATOM 882 O O . ILE A 1 114 ? -0.348 -14.479 18.360 1.00 53.31 114 ILE A O 1
ATOM 886 N N . LYS A 1 115 ? 1.134 -15.372 19.790 1.00 48.09 115 LYS A N 1
ATOM 887 C CA . LYS A 1 115 ? 0.308 -15.177 20.987 1.00 48.09 115 LYS A CA 1
ATOM 888 C C . LYS A 1 115 ? 0.704 -13.850 21.631 1.00 48.09 115 LYS A C 1
ATOM 890 O O . LYS A 1 115 ? 1.895 -13.536 21.629 1.00 48.09 115 LYS A O 1
ATOM 895 N N . GLU A 1 116 ? -0.289 -13.116 22.131 1.00 52.22 116 GLU A N 1
ATOM 896 C CA . GLU A 1 116 ? -0.089 -11.984 23.052 1.00 52.22 116 GLU A CA 1
ATOM 897 C C . GLU A 1 116 ? 0.761 -12.385 24.267 1.00 52.22 116 GLU A C 1
ATOM 899 O O . GLU A 1 116 ? 0.621 -13.543 24.739 1.00 52.22 116 GLU A O 1
#

Nearest PDB structures (foldseek):
  3ul5-assembly1_A  TM=5.336E-01  e=4.794E-01  Saccharum officinarum
  1r8y-assembly1_C  TM=4.849E-01  e=5.447E-01  Mus musculus
  2oct-assembly1_A  TM=5.382E-01  e=2.366E+00  Homo sapiens
  5kux-assembly1_A  TM=4.544E-01  e=2.082E+00  synthetic construct
  2hz6-assembly1_A-2  TM=4.357E-01  e=3.943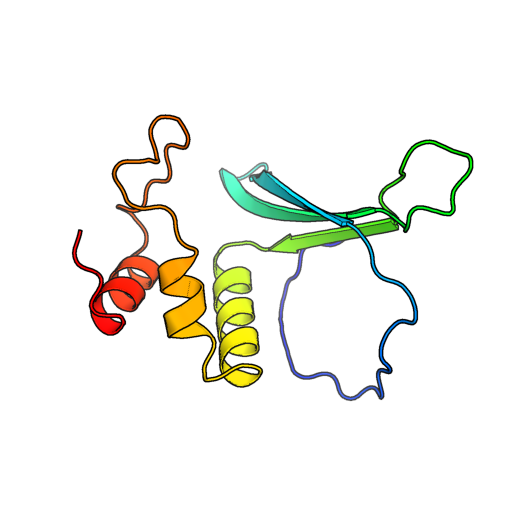E+00  Homo sapiens

Solvent-accessible surface area (backbone atoms only — not comparable to full-atom values): 7508 Å² total; per-residue (Å²): 114,49,73,63,89,80,87,76,90,77,90,71,93,80,76,87,75,96,71,69,62,54,73,51,77,46,81,47,66,46,100,88,64,51,56,29,45,37,40,36,33,28,69,46,92,88,56,99,61,83,84,55,73,77,46,36,43,30,32,39,70,70,53,46,53,54,48,50,53,51,50,43,72,74,41,77,75,46,60,69,58,51,60,70,68,51,79,57,88,84,73,56,81,84,59,91,66,75,71,83,78,38,70,67,57,50,49,48,32,55,76,68,71,52,76,134

Mean predicted aligned error: 11.14 Å

Secondary structure (DSSP, 8-state):
-EE--------S-----SS--EEEEEEEE-TTS-EEEEEEEE--S--SSPPPEEEEEEE-HHHHHHHHHHHHHH-TTHHHHHHHHSPPTTT-SS----GGG-HHHHHHHHHTT---

Foldseek 3Di:
DEEDDDDDDDPDDDDDDPADWDKDWDWDADPVRFIKIKIFTWGDPPDPDDTDTPDMYIYTPVRVVVVVVVVCVVPVPCLVVVVVVDDDPVPPPDPPDCCPPDPVSVVVCVVSVNDD

Organism: NCBI:txid103816

pLDDT: mean 77.79, std 18.63, range [40.09, 97.19]

Sequence (116 aa):
MARIRSIAAGTQRVQAHPTEVDCYYNIIEDGDGTRLIHLSTFGSDHRQSKPKSSQSIQLDRDMAVQFIEVLLKAFPDILPTAKAALPSPKDTGDLAWPADESPIFQSLLRELGIKE